Protein AF-A0A3Q2WNQ7-F1 (afdb_monomer)

Sequence (86 aa):
MLTLTLRLCALQGAVQVKLELGHRAQVRKKPTVEGFTHDWMVFVRGPEHSNIQHFVEKVVFHLHESFPKPKRGEESCPGWHRSGSM

Organism: Haplochromis burtoni (NCBI:txid8153)

InterPro domains:
  IPR038704 YEATS superfamily [G3DSA:2.60.40.1970] (10-78)
  IPR052790 YEATS domain-containing [PTHR47827] (12-73)
  IPR055129 YEATS domain [PF03366] (36-75)
  IPR055129 YEATS domain [PS51037] (9-86)

Radius of gyration: 16.23 Å; Cα contacts (8 Å, |Δi|>4): 136; chains: 1; bounding box: 42×24×44 Å

Mean predicted aligned error: 6.6 Å

Secondary structure (DSSP, 8-state):
-EEEEEEEEETTEEEEEEEEEEEEEEE-SS--TT---EEEEEEEE-GGG---TTT---EEEE--TTSSSSEEEESS-SSEEEEEE-

Foldseek 3Di:
DDKDWDWDDDPVDIDIAIKDKDKDKDADPDADPVRFGIKMKIFIAGPPRDDPVVPDQKDWAQADPVDDCRTDIDRDDSTRMDIDTD

Solvent-accessible surface area (backbone atoms only — not comparable to full-atom values): 5340 Å² total; per-residue (Å²): 121,47,77,48,76,50,73,52,78,53,102,90,50,72,50,74,48,62,38,34,39,40,71,51,76,43,79,48,97,62,57,46,99,88,61,32,43,29,43,34,37,40,38,52,43,26,63,96,76,41,84,47,69,88,82,46,77,65,56,74,48,79,52,62,81,90,42,86,71,26,74,42,67,57,79,84,65,102,62,59,62,49,75,52,72,72

Structure (mmCIF, N/CA/C/O backbone):
data_AF-A0A3Q2WNQ7-F1
#
_entry.id   AF-A0A3Q2WNQ7-F1
#
loop_
_atom_site.group_PDB
_atom_site.id
_atom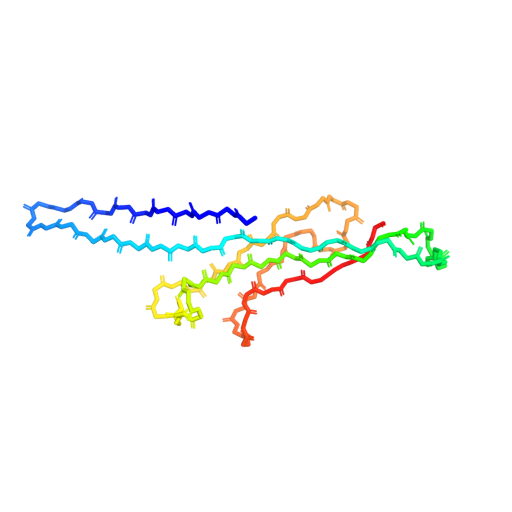_site.type_symbol
_atom_site.label_atom_id
_atom_site.label_alt_id
_atom_site.label_comp_id
_atom_site.label_asym_id
_atom_site.label_entity_id
_atom_site.label_seq_id
_atom_site.pdbx_PDB_ins_code
_atom_site.Cartn_x
_atom_site.Cartn_y
_atom_site.Cartn_z
_atom_site.occupancy
_atom_site.B_iso_or_equiv
_atom_site.auth_seq_id
_atom_site.auth_comp_id
_atom_site.auth_asym_id
_atom_site.auth_atom_id
_atom_site.pdbx_PDB_model_num
ATOM 1 N N . MET A 1 1 ? -0.074 12.049 -1.569 1.00 74.44 1 MET A N 1
ATOM 2 C CA . MET A 1 1 ? -0.471 11.373 -0.315 1.00 74.44 1 MET A CA 1
ATOM 3 C C . MET A 1 1 ? -1.949 11.660 -0.113 1.00 74.44 1 MET A C 1
ATOM 5 O O . MET A 1 1 ? -2.322 12.820 -0.223 1.00 74.44 1 MET A O 1
ATOM 9 N N . LEU A 1 2 ? -2.774 10.640 0.094 1.00 87.62 2 LEU A N 1
ATOM 10 C CA . LEU A 1 2 ? -4.202 10.751 0.388 1.00 87.62 2 LEU A CA 1
ATOM 11 C C . LEU A 1 2 ? -4.423 10.374 1.855 1.00 87.62 2 LEU A C 1
ATOM 13 O O . LEU A 1 2 ? -3.975 9.313 2.280 1.00 87.62 2 LEU A O 1
ATOM 17 N N . THR A 1 3 ? -5.136 11.204 2.613 1.00 88.62 3 THR A N 1
ATOM 18 C CA . THR A 1 3 ? -5.492 10.903 4.006 1.00 88.62 3 THR A CA 1
ATOM 19 C C . THR A 1 3 ? -6.950 10.470 4.078 1.00 88.62 3 THR A C 1
ATOM 21 O O . THR A 1 3 ? -7.851 11.258 3.801 1.00 88.62 3 THR A O 1
ATOM 24 N N . LEU A 1 4 ? -7.187 9.220 4.465 1.00 88.81 4 LEU A N 1
ATOM 25 C CA . LEU A 1 4 ? -8.510 8.664 4.706 1.00 88.81 4 LEU A CA 1
ATOM 26 C C . LEU A 1 4 ? -8.866 8.835 6.184 1.00 88.81 4 LEU A C 1
ATOM 28 O O . LEU A 1 4 ? -8.131 8.391 7.064 1.00 88.81 4 LEU A O 1
ATOM 32 N N . THR A 1 5 ? -10.006 9.461 6.459 1.00 89.94 5 THR A N 1
ATOM 33 C CA . THR A 1 5 ? -10.565 9.555 7.812 1.00 89.94 5 THR A CA 1
ATOM 34 C C . THR A 1 5 ? -11.827 8.712 7.876 1.00 89.94 5 THR A C 1
ATOM 36 O O . THR A 1 5 ? -12.804 9.017 7.198 1.00 89.94 5 THR A O 1
ATOM 39 N N . LEU A 1 6 ? -11.813 7.663 8.694 1.00 87.00 6 LEU A N 1
ATOM 40 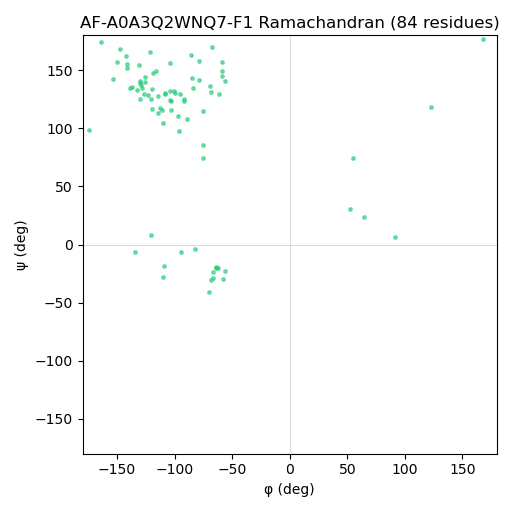C CA . LEU A 1 6 ? -12.976 6.816 8.940 1.00 87.00 6 LEU A CA 1
ATOM 41 C C . LEU A 1 6 ? -13.548 7.182 10.306 1.00 87.00 6 LEU A C 1
ATOM 43 O O . LEU A 1 6 ? -12.838 7.142 11.311 1.00 87.00 6 LEU A O 1
ATOM 47 N N . ARG A 1 7 ? -14.828 7.556 10.338 1.00 90.06 7 ARG A N 1
ATOM 48 C CA . ARG A 1 7 ? -15.555 7.849 11.573 1.00 90.06 7 ARG A CA 1
ATOM 49 C C . ARG A 1 7 ? -16.656 6.813 11.744 1.00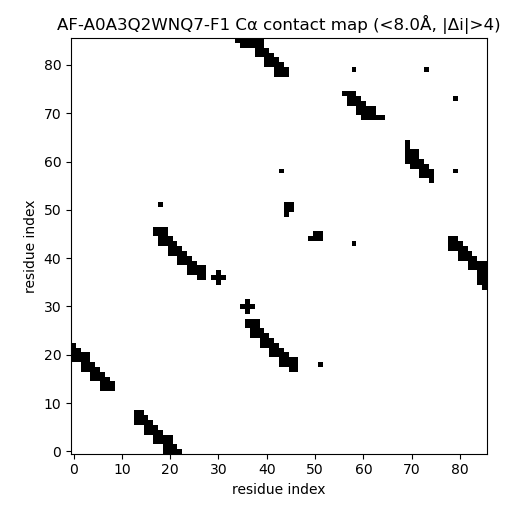 90.06 7 ARG A C 1
ATOM 51 O O . ARG A 1 7 ? -17.589 6.772 10.948 1.00 90.06 7 ARG A O 1
ATOM 58 N N . LEU A 1 8 ? -16.528 5.982 12.769 1.00 86.50 8 LEU A N 1
ATOM 59 C CA . LEU A 1 8 ? -17.532 5.003 13.154 1.00 86.50 8 LEU A CA 1
ATOM 60 C C . LEU A 1 8 ? -18.370 5.603 14.287 1.00 86.50 8 LEU A C 1
ATOM 62 O O . LEU A 1 8 ? -17.862 5.808 15.389 1.00 86.50 8 LEU A O 1
ATOM 66 N N . CYS A 1 9 ? -19.632 5.923 14.012 1.00 88.19 9 CYS A N 1
ATOM 67 C CA . CYS A 1 9 ? -20.570 6.407 15.025 1.00 88.19 9 CYS A CA 1
ATOM 68 C C . CYS A 1 9 ? -21.394 5.233 15.570 1.00 88.19 9 CYS A C 1
ATOM 70 O O . CYS A 1 9 ? -21.988 4.485 14.798 1.00 88.19 9 CYS A O 1
ATOM 72 N N . ALA A 1 10 ? -21.452 5.100 16.893 1.00 85.00 10 ALA A N 1
ATOM 73 C CA . ALA A 1 10 ? -22.291 4.152 17.617 1.00 85.00 10 ALA A CA 1
ATOM 74 C C . ALA A 1 10 ? -23.237 4.903 18.572 1.00 85.00 10 ALA A C 1
ATOM 76 O O . ALA A 1 10 ? -23.031 6.079 18.871 1.00 85.00 10 ALA A O 1
ATOM 77 N N . LEU A 1 11 ? -24.263 4.216 19.084 1.00 80.62 11 LEU A N 1
ATOM 78 C CA . LEU A 1 11 ? -25.296 4.800 19.959 1.00 80.62 11 LEU A CA 1
ATOM 79 C C . LEU A 1 11 ? -24.741 5.491 21.223 1.00 80.62 11 LEU A C 1
ATOM 81 O O . LEU A 1 11 ? -25.413 6.353 21.777 1.00 80.62 11 LEU A O 1
ATOM 85 N N . GLN A 1 12 ? -23.533 5.129 21.675 1.00 79.88 12 GLN A N 1
ATOM 86 C CA . GLN A 1 12 ? -22.910 5.637 22.909 1.00 79.88 12 GLN A CA 1
ATOM 87 C C . GLN A 1 12 ? -21.557 6.349 22.684 1.00 79.88 12 GLN A C 1
ATOM 89 O O . GLN A 1 12 ? -20.872 6.676 23.648 1.00 79.88 12 GLN A O 1
ATOM 94 N N . GLY A 1 13 ? -21.143 6.605 21.435 1.00 86.62 13 GLY A N 1
ATOM 95 C CA . GLY A 1 13 ? -19.865 7.273 21.151 1.00 86.62 13 GLY A CA 1
ATOM 96 C C . GLY A 1 13 ? -19.433 7.210 19.686 1.00 86.62 13 GLY A C 1
ATOM 97 O O . GLY A 1 13 ? -20.088 6.583 18.858 1.00 86.62 13 GLY A O 1
ATOM 98 N N . ALA A 1 14 ? -18.314 7.856 19.348 1.00 89.50 14 ALA A N 1
ATOM 99 C CA . ALA A 1 14 ? -17.739 7.814 18.004 1.00 89.50 14 ALA A CA 1
ATOM 100 C C . ALA A 1 14 ? -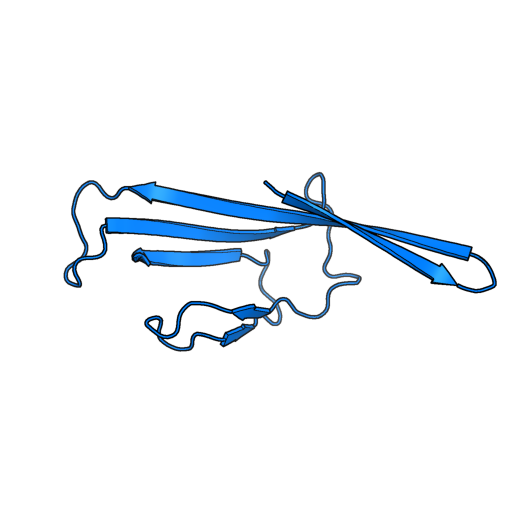16.236 7.527 18.057 1.00 89.50 14 ALA A C 1
ATOM 102 O O . ALA A 1 14 ? -15.505 8.173 18.804 1.00 89.50 14 ALA A O 1
ATOM 103 N N . VAL A 1 15 ? -15.776 6.593 17.225 1.00 91.00 15 VAL A N 1
ATOM 104 C CA . VAL A 1 15 ? -14.353 6.296 17.024 1.00 91.00 15 VAL A CA 1
ATOM 105 C C . VAL A 1 15 ? -13.923 6.891 15.691 1.00 91.00 15 VAL A C 1
ATOM 107 O O . VAL A 1 15 ? -14.593 6.706 14.675 1.00 91.00 15 VAL A O 1
ATOM 110 N N . GLN A 1 16 ? -12.805 7.611 15.682 1.00 90.94 16 GLN A N 1
ATOM 111 C CA . GLN A 1 16 ? -12.231 8.179 14.468 1.00 90.94 16 GLN A CA 1
ATOM 112 C C . GLN A 1 16 ? -10.819 7.641 14.269 1.00 90.94 16 GLN A C 1
ATOM 114 O O . GLN A 1 16 ? -9.967 7.795 15.140 1.00 90.94 16 GLN A O 1
ATOM 119 N N . VAL A 1 17 ? -10.565 7.053 13.103 1.00 91.19 17 VAL A N 1
ATOM 120 C CA . VAL A 1 17 ? -9.236 6.588 12.695 1.00 91.19 17 VAL A CA 1
ATOM 121 C C . VAL A 1 17 ? -8.789 7.313 11.434 1.00 91.19 17 VAL A C 1
ATOM 123 O O . VAL A 1 17 ? -9.601 7.690 10.584 1.00 91.19 17 VAL A O 1
ATOM 126 N N . LYS A 1 18 ? -7.480 7.531 11.324 1.00 91.44 18 LYS A N 1
ATOM 127 C CA . LYS A 1 18 ? -6.848 8.150 10.160 1.00 91.44 18 LYS A CA 1
ATOM 128 C C . LYS A 1 18 ? -5.856 7.170 9.549 1.00 91.44 18 LYS A C 1
ATOM 130 O O . LYS A 1 18 ? -5.056 6.574 10.265 1.00 91.44 18 LYS A O 1
ATOM 135 N N . LEU A 1 19 ? -5.907 7.038 8.231 1.00 91.50 19 LEU A N 1
ATOM 136 C CA . LEU A 1 19 ? -4.989 6.243 7.427 1.00 91.50 19 LEU A CA 1
ATOM 137 C C . LEU A 1 19 ? -4.395 7.133 6.337 1.00 91.50 19 LEU A C 1
ATOM 139 O O . LEU A 1 19 ? -5.095 7.935 5.727 1.00 91.50 19 LEU A O 1
ATOM 143 N N . GLU A 1 20 ? -3.109 6.982 6.069 1.00 92.12 20 GLU A N 1
ATOM 144 C CA . GLU A 1 20 ? -2.422 7.611 4.950 1.00 92.12 20 GLU A CA 1
ATOM 145 C C . GLU A 1 20 ? -2.190 6.577 3.851 1.00 92.12 20 GLU A C 1
ATOM 147 O O . GLU A 1 20 ? -1.570 5.536 4.072 1.00 92.12 20 GLU A O 1
ATOM 152 N N . LEU A 1 21 ? -2.664 6.893 2.652 1.00 91.25 21 LEU A N 1
ATOM 153 C CA . LEU A 1 21 ? -2.433 6.133 1.438 1.00 91.25 21 LEU A CA 1
ATOM 154 C C . LEU A 1 21 ? -1.478 6.923 0.550 1.00 91.25 21 LEU A C 1
ATOM 156 O O . LEU A 1 21 ? -1.661 8.116 0.289 1.00 91.25 21 LEU A O 1
ATOM 160 N N . GLY A 1 22 ? -0.437 6.266 0.065 1.00 91.19 22 GLY A N 1
ATOM 161 C CA . GLY A 1 22 ? 0.578 6.922 -0.741 1.00 91.19 22 GLY A CA 1
ATOM 162 C C . GLY A 1 22 ? 1.077 6.045 -1.865 1.00 91.19 22 GLY A C 1
ATOM 163 O O . GLY A 1 22 ? 0.912 4.828 -1.860 1.00 91.19 22 GLY A O 1
ATOM 164 N N . HIS A 1 23 ? 1.710 6.697 -2.834 1.00 92.12 23 HIS A N 1
ATOM 165 C CA . HIS A 1 23 ? 2.507 6.024 -3.837 1.00 92.12 23 HIS A CA 1
ATOM 166 C C . HIS A 1 23 ? 3.759 6.840 -4.155 1.00 92.12 23 HIS A C 1
ATOM 168 O O . HIS A 1 23 ? 3.795 8.057 -3.959 1.00 92.12 23 HIS A O 1
ATOM 174 N N . ARG A 1 24 ? 4.789 6.151 -4.631 1.00 90.50 24 ARG A N 1
ATOM 175 C CA . ARG A 1 24 ? 5.990 6.712 -5.242 1.00 90.50 24 ARG A CA 1
ATOM 176 C C . ARG A 1 24 ? 6.185 6.007 -6.571 1.00 90.50 24 ARG A C 1
ATOM 178 O O . ARG A 1 24 ? 6.067 4.791 -6.620 1.00 90.50 24 ARG A O 1
ATOM 185 N N . ALA A 1 25 ? 6.477 6.756 -7.620 1.00 92.12 25 ALA A N 1
ATOM 186 C CA . ALA A 1 25 ? 6.865 6.211 -8.910 1.00 92.12 25 ALA A CA 1
ATOM 187 C C . ALA A 1 25 ? 8.148 6.909 -9.351 1.00 92.12 25 ALA A C 1
ATOM 189 O O . ALA A 1 25 ? 8.295 8.119 -9.174 1.00 92.12 25 ALA A O 1
ATOM 190 N N . GLN A 1 26 ? 9.082 6.141 -9.884 1.00 92.75 26 GLN A N 1
ATOM 191 C CA . GLN A 1 26 ? 10.378 6.608 -10.324 1.00 92.75 26 GLN A CA 1
ATOM 192 C C . GLN A 1 26 ? 10.628 6.104 -11.737 1.00 92.75 26 GLN A C 1
ATOM 194 O O . GLN A 1 26 ? 10.579 4.905 -12.000 1.00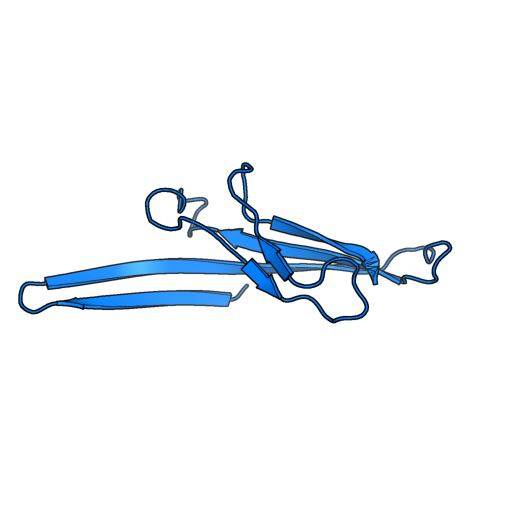 92.75 26 GLN A O 1
ATOM 199 N N . VAL A 1 27 ? 10.923 7.034 -12.644 1.00 92.75 27 VAL A N 1
ATOM 200 C CA . VAL A 1 27 ? 11.302 6.695 -14.016 1.00 92.75 27 VAL A CA 1
ATOM 201 C C . VAL A 1 27 ? 12.669 6.018 -14.003 1.00 92.75 27 VAL A C 1
ATOM 203 O O . VAL A 1 27 ? 13.627 6.512 -13.395 1.00 92.75 27 VAL A O 1
ATOM 206 N N . ARG A 1 28 ? 12.774 4.881 -14.684 1.00 89.25 28 ARG A N 1
ATOM 207 C CA . ARG A 1 28 ? 14.026 4.150 -14.852 1.00 89.25 28 ARG A CA 1
ATOM 208 C C . ARG A 1 28 ? 14.863 4.812 -15.938 1.00 89.25 28 ARG A C 1
ATOM 210 O O . ARG A 1 28 ? 14.361 5.209 -16.983 1.00 89.25 28 ARG A O 1
ATOM 217 N N . LYS A 1 29 ? 16.181 4.857 -15.728 1.00 91.50 29 LYS A N 1
ATOM 218 C CA . LYS A 1 29 ? 17.127 5.335 -16.756 1.00 91.50 29 LYS A CA 1
ATOM 219 C C . LYS A 1 29 ? 17.192 4.404 -17.972 1.00 91.50 29 LYS A C 1
ATOM 221 O O . LYS A 1 29 ? 17.518 4.849 -19.065 1.00 91.50 29 LYS A O 1
ATOM 226 N N . LYS A 1 30 ? 16.935 3.111 -17.762 1.00 91.69 30 LYS A N 1
ATOM 227 C CA . LYS A 1 30 ? 16.853 2.083 -18.803 1.00 91.69 30 LYS A CA 1
ATOM 228 C C . LYS A 1 30 ? 15.648 1.180 -18.518 1.00 91.69 30 LYS A C 1
ATOM 230 O O . LYS A 1 30 ? 15.492 0.789 -17.352 1.00 91.69 30 LYS A O 1
ATOM 235 N N . PRO A 1 31 ? 14.836 0.842 -19.536 1.00 90.50 31 PRO A N 1
ATOM 236 C CA . PRO A 1 31 ? 13.739 -0.099 -19.365 1.00 90.50 31 PRO A CA 1
ATOM 237 C C . PRO A 1 31 ? 14.218 -1.476 -18.886 1.00 90.50 31 PRO A C 1
ATOM 239 O O . PRO A 1 31 ? 15.386 -1.831 -19.071 1.00 90.50 31 PRO A O 1
ATOM 242 N N . THR A 1 32 ? 13.335 -2.255 -18.259 1.00 88.38 32 THR A N 1
ATOM 243 C CA . THR A 1 32 ? 13.612 -3.675 -17.976 1.00 88.38 32 THR A CA 1
ATOM 244 C C . THR A 1 32 ? 13.680 -4.483 -19.276 1.00 88.38 32 THR A C 1
ATOM 246 O O . THR A 1 32 ? 13.301 -3.999 -20.341 1.00 88.38 32 THR A O 1
ATOM 249 N N . VAL A 1 33 ? 14.132 -5.739 -19.194 1.00 89.31 33 VAL A N 1
ATOM 250 C CA . VAL A 1 33 ? 14.103 -6.681 -20.333 1.00 89.31 33 VAL A CA 1
ATOM 251 C C . VAL A 1 33 ? 12.675 -6.871 -20.868 1.00 89.31 33 VAL A C 1
ATOM 253 O O . VAL A 1 33 ? 12.482 -7.065 -22.060 1.00 89.31 33 VAL A O 1
ATOM 256 N N . GLU A 1 34 ? 11.678 -6.741 -19.993 1.00 86.00 34 GLU A N 1
ATOM 257 C CA . GLU A 1 34 ? 10.246 -6.809 -20.315 1.00 86.00 34 GLU A CA 1
ATOM 258 C C . GLU A 1 34 ? 9.685 -5.476 -20.851 1.00 86.00 34 GLU A C 1
ATOM 260 O O . GLU A 1 34 ? 8.523 -5.408 -21.238 1.00 86.00 34 GLU A O 1
ATOM 265 N N . GLY A 1 35 ? 10.498 -4.414 -20.886 1.00 89.19 35 GLY A N 1
ATOM 266 C CA . GLY A 1 35 ? 10.118 -3.093 -21.391 1.00 89.19 35 GLY A CA 1
ATOM 267 C C . GLY A 1 35 ? 9.562 -2.124 -20.344 1.00 89.19 35 GLY A C 1
ATOM 268 O O . GLY A 1 35 ? 9.159 -1.023 -20.712 1.00 89.19 35 GLY A O 1
ATOM 269 N N . PHE A 1 36 ? 9.570 -2.471 -19.053 1.00 89.25 36 PHE A N 1
ATOM 270 C CA . PHE A 1 36 ? 9.027 -1.604 -18.002 1.00 89.25 36 PHE A CA 1
ATOM 271 C C . PHE A 1 36 ? 9.876 -0.358 -17.787 1.00 89.25 36 PHE A C 1
ATOM 273 O O . PHE A 1 36 ? 11.104 -0.428 -17.712 1.00 89.25 36 PHE A O 1
ATOM 280 N N . THR A 1 37 ? 9.217 0.785 -17.642 1.00 92.75 37 THR A N 1
ATOM 281 C CA . THR A 1 37 ? 9.846 2.115 -17.669 1.00 92.75 37 THR A CA 1
ATOM 282 C C . THR A 1 37 ? 9.876 2.801 -16.309 1.00 92.75 37 THR A C 1
ATOM 284 O O . THR A 1 37 ? 10.676 3.711 -16.100 1.00 92.75 37 THR A O 1
ATOM 287 N N . HIS A 1 38 ? 9.055 2.354 -15.368 1.00 92.62 38 HIS A N 1
ATOM 288 C CA . HIS A 1 38 ? 8.871 2.937 -14.053 1.00 92.62 38 HIS A CA 1
ATOM 289 C C . HIS A 1 38 ? 8.986 1.863 -12.979 1.00 92.62 38 HIS A C 1
ATOM 291 O O . HIS A 1 38 ? 8.441 0.771 -13.106 1.00 92.62 38 HIS A O 1
ATOM 297 N N . ASP A 1 39 ? 9.646 2.211 -11.882 1.00 89.69 39 ASP A N 1
ATOM 298 C CA . ASP A 1 39 ? 9.543 1.486 -10.625 1.00 89.69 39 ASP A CA 1
ATOM 299 C C . ASP A 1 39 ? 8.572 2.236 -9.726 1.00 89.69 39 ASP A C 1
ATOM 301 O O . ASP A 1 39 ? 8.673 3.451 -9.557 1.00 89.69 39 ASP A O 1
ATOM 305 N N . TRP A 1 40 ? 7.611 1.533 -9.150 1.00 91.12 40 TRP A N 1
ATOM 306 C CA . TRP A 1 40 ? 6.587 2.136 -8.317 1.00 91.12 40 TRP A CA 1
ATOM 307 C C . TRP A 1 40 ? 6.436 1.394 -6.997 1.00 91.12 40 TRP A C 1
ATOM 309 O O . TRP A 1 40 ? 6.751 0.214 -6.866 1.00 91.12 40 TRP A O 1
ATOM 319 N N . MET A 1 41 ? 5.955 2.114 -5.992 1.00 89.94 41 MET A N 1
ATOM 320 C CA . MET A 1 41 ? 5.585 1.594 -4.689 1.00 89.94 41 MET A CA 1
ATOM 321 C C . MET A 1 41 ? 4.293 2.260 -4.233 1.00 89.94 41 MET A C 1
ATOM 323 O O . MET A 1 41 ? 4.178 3.477 -4.312 1.00 89.94 41 MET A O 1
ATOM 327 N N . VAL A 1 42 ? 3.345 1.491 -3.716 1.00 90.81 42 VAL A N 1
ATOM 328 C CA . VAL A 1 42 ? 2.132 1.978 -3.046 1.00 90.81 42 VAL A CA 1
ATOM 329 C C . VAL A 1 42 ? 2.158 1.536 -1.589 1.00 90.81 42 VAL A C 1
ATOM 331 O O . VAL A 1 42 ? 2.729 0.492 -1.284 1.00 90.81 42 VAL A O 1
ATOM 334 N N . PHE A 1 43 ? 1.574 2.306 -0.678 1.00 89.12 43 PHE A N 1
ATOM 335 C CA . PHE A 1 43 ? 1.556 1.947 0.739 1.00 89.12 43 PHE A CA 1
ATOM 336 C C . PHE A 1 43 ? 0.322 2.463 1.476 1.00 89.12 43 PHE A C 1
ATOM 338 O O . PHE A 1 43 ? -0.288 3.457 1.076 1.00 89.12 43 PHE A O 1
ATOM 345 N N . VAL A 1 44 ? 0.010 1.797 2.588 1.00 90.19 44 VAL A N 1
ATOM 346 C CA . VAL A 1 44 ? -0.976 2.204 3.592 1.00 90.19 44 VAL A CA 1
ATOM 347 C C . VAL A 1 44 ? -0.272 2.292 4.944 1.00 90.19 44 VAL A C 1
ATOM 349 O O . VAL A 1 44 ? 0.428 1.370 5.355 1.00 90.19 44 VAL A O 1
ATOM 352 N N . ARG A 1 45 ? -0.417 3.411 5.649 1.00 89.88 45 ARG A N 1
ATOM 353 C CA . ARG A 1 45 ? 0.213 3.613 6.962 1.00 89.88 45 ARG A CA 1
ATOM 354 C C . ARG A 1 45 ? -0.636 4.491 7.872 1.00 89.88 45 ARG A C 1
ATOM 356 O O . ARG A 1 45 ? -1.583 5.123 7.417 1.00 89.88 45 ARG A O 1
ATOM 363 N N . GLY A 1 46 ? -0.291 4.542 9.153 1.00 89.62 46 GLY A N 1
ATOM 364 C CA . GLY A 1 46 ? -0.857 5.523 10.075 1.00 89.62 46 GLY A CA 1
ATOM 365 C C . GLY A 1 46 ? -0.199 6.898 9.921 1.00 89.62 46 GLY A C 1
ATOM 366 O O . GLY A 1 46 ? 0.937 6.979 9.439 1.00 89.62 46 GLY A O 1
ATOM 367 N N . PRO A 1 47 ? -0.880 7.976 10.345 1.00 88.38 47 PRO A N 1
ATOM 368 C CA . PRO A 1 47 ? -0.274 9.300 10.436 1.00 88.38 47 PRO A CA 1
ATOM 369 C C . PRO A 1 47 ? 0.927 9.272 11.381 1.00 88.38 47 PRO A C 1
ATOM 371 O O . PRO A 1 47 ? 0.928 8.529 12.362 1.00 88.38 47 PRO A O 1
ATOM 374 N N . GLU A 1 48 ? 1.958 10.057 11.071 1.00 86.44 48 GLU A N 1
ATOM 375 C CA . GLU A 1 48 ? 3.183 10.160 11.885 1.00 86.44 48 GLU A CA 1
ATOM 376 C C . GLU A 1 48 ? 3.846 8.802 12.208 1.00 86.44 48 GLU A C 1
ATOM 378 O O . GLU A 1 48 ? 4.486 8.640 13.239 1.00 86.44 48 GLU A O 1
ATOM 383 N N . HIS A 1 49 ? 3.717 7.813 11.313 1.00 76.38 49 HIS A N 1
ATOM 384 C CA . HIS A 1 49 ? 4.201 6.434 11.513 1.00 76.38 49 HIS A CA 1
ATOM 385 C C . HIS A 1 49 ? 3.514 5.672 12.662 1.00 76.38 49 HIS A C 1
ATOM 387 O O . HIS A 1 49 ? 4.054 4.687 13.164 1.00 76.38 49 HIS A O 1
ATOM 393 N N . SER A 1 50 ? 2.298 6.076 13.040 1.00 85.50 50 SER A N 1
ATOM 394 C CA . SER A 1 50 ? 1.464 5.345 14.000 1.00 85.50 50 SER A CA 1
ATOM 395 C C . SER A 1 50 ? 1.229 3.898 13.558 1.00 85.50 50 SER A C 1
ATOM 397 O O . SER A 1 50 ? 0.989 3.626 12.375 1.00 85.50 50 SER A O 1
ATOM 399 N N . ASN A 1 51 ? 1.241 2.968 14.517 1.00 83.56 51 ASN A N 1
ATOM 400 C CA . ASN A 1 51 ? 0.979 1.560 14.238 1.00 83.56 51 ASN A CA 1
ATOM 401 C C . ASN A 1 51 ? -0.519 1.319 13.991 1.00 83.56 51 ASN A C 1
ATOM 403 O O . ASN A 1 51 ? -1.342 1.466 14.892 1.00 83.56 51 ASN A O 1
ATOM 407 N N . ILE A 1 52 ? -0.861 0.923 12.764 1.00 87.88 52 ILE A N 1
ATOM 408 C CA . ILE A 1 52 ? -2.243 0.634 12.351 1.00 87.88 52 ILE A CA 1
ATOM 409 C C . ILE A 1 52 ? -2.614 -0.846 12.465 1.00 87.88 52 ILE A C 1
ATOM 411 O O . ILE A 1 52 ? -3.778 -1.192 12.303 1.00 87.88 52 ILE A O 1
ATOM 415 N N . GLN A 1 53 ? -1.657 -1.725 12.784 1.00 84.06 53 GLN A N 1
ATOM 416 C CA . GLN A 1 53 ? -1.890 -3.173 12.896 1.00 84.06 53 GLN A CA 1
ATOM 417 C C . GLN A 1 53 ? -2.863 -3.535 14.027 1.00 84.06 53 GLN A C 1
ATOM 419 O O . GLN A 1 53 ? -3.455 -4.604 14.009 1.00 84.06 53 GLN A O 1
ATOM 424 N N . HIS A 1 54 ? -3.065 -2.641 15.000 1.00 84.69 54 HIS A N 1
ATOM 425 C CA . HIS A 1 54 ? -3.985 -2.881 16.116 1.00 84.69 54 HIS A CA 1
ATOM 426 C C . HIS A 1 54 ? -5.455 -2.947 15.672 1.00 84.69 54 HIS A C 1
ATOM 428 O O . HIS A 1 54 ? -6.283 -3.505 16.382 1.00 84.69 54 HIS A O 1
ATOM 434 N N . PHE A 1 55 ? -5.788 -2.336 14.531 1.00 85.31 55 PHE A N 1
ATOM 435 C CA . PHE A 1 55 ? -7.161 -2.243 14.027 1.00 85.31 55 PHE A CA 1
ATOM 436 C C . PHE A 1 55 ? -7.290 -2.562 12.531 1.00 85.31 55 PHE A C 1
ATOM 438 O O . PHE A 1 55 ? -8.403 -2.628 12.014 1.00 85.31 55 PHE A O 1
ATOM 445 N N . VAL A 1 56 ? -6.173 -2.752 11.825 1.00 86.50 56 VAL A N 1
ATOM 446 C CA . VAL A 1 56 ? -6.133 -3.198 10.431 1.00 86.50 56 VAL A CA 1
ATOM 447 C C . VAL A 1 56 ? -5.577 -4.612 10.397 1.00 86.50 56 VAL A C 1
ATOM 449 O O . VAL A 1 56 ? -4.373 -4.811 10.528 1.00 86.50 56 VAL A O 1
ATOM 452 N N . GLU A 1 57 ? -6.465 -5.581 10.189 1.00 83.94 57 GLU A N 1
ATOM 453 C CA . GLU A 1 57 ? -6.107 -6.997 10.050 1.00 83.94 57 GLU A CA 1
ATOM 454 C C . GLU A 1 57 ? -5.379 -7.274 8.730 1.00 83.94 57 GLU A C 1
ATOM 456 O O . GLU A 1 57 ? -4.415 -8.032 8.687 1.00 83.94 57 GLU A O 1
ATOM 461 N N . LYS A 1 58 ? -5.837 -6.658 7.633 1.00 84.94 58 LYS A N 1
ATOM 462 C CA . LYS A 1 58 ? -5.331 -6.933 6.287 1.00 84.94 58 LYS A CA 1
ATOM 463 C C . LYS A 1 58 ? -5.508 -5.749 5.352 1.00 84.94 58 LYS A C 1
ATOM 465 O O . LYS A 1 58 ? -6.554 -5.102 5.339 1.00 84.94 58 LYS A O 1
ATOM 470 N N . VAL A 1 59 ? -4.524 -5.542 4.479 1.00 86.50 59 VAL A N 1
ATOM 471 C CA . VAL A 1 59 ? -4.629 -4.647 3.320 1.00 86.50 59 VAL A CA 1
ATOM 472 C C . VAL A 1 59 ? -4.539 -5.468 2.040 1.00 86.50 59 VAL A C 1
ATOM 474 O O . VAL A 1 59 ? -3.610 -6.256 1.850 1.00 86.50 59 VAL A O 1
ATOM 477 N N . VAL A 1 60 ? -5.513 -5.279 1.147 1.00 88.44 60 VAL A N 1
ATOM 478 C CA . VAL A 1 60 ? -5.549 -5.930 -0.168 1.00 88.44 60 VAL A CA 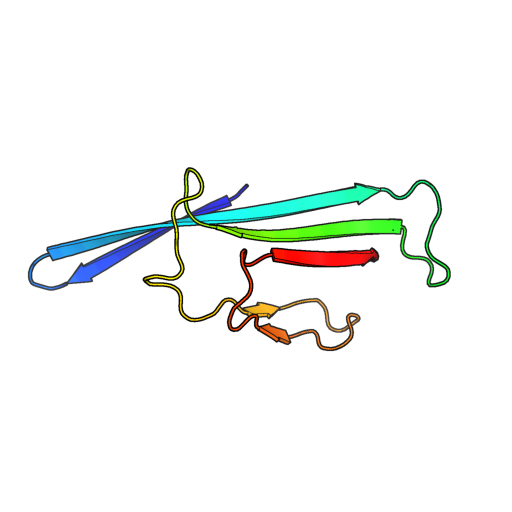1
ATOM 479 C C . VAL A 1 60 ? -5.366 -4.888 -1.260 1.00 88.44 60 VAL A C 1
ATOM 481 O O . VAL A 1 60 ? -6.208 -4.009 -1.446 1.00 88.44 60 VAL A O 1
ATOM 484 N N . PHE A 1 61 ? -4.286 -5.025 -2.023 1.00 88.31 61 PHE A N 1
ATOM 485 C CA . PHE A 1 61 ? -4.027 -4.208 -3.201 1.00 88.31 61 PHE A CA 1
ATOM 486 C C . PHE A 1 61 ? -4.591 -4.907 -4.436 1.00 88.31 61 PHE A C 1
ATOM 488 O O . PHE A 1 61 ? -4.240 -6.053 -4.731 1.00 88.31 61 PHE A O 1
ATOM 495 N N . HIS A 1 62 ? -5.465 -4.200 -5.146 1.00 88.88 62 HIS A N 1
ATOM 496 C CA . HIS A 1 62 ? -6.020 -4.624 -6.425 1.00 88.88 62 HIS A CA 1
ATOM 497 C C . HIS A 1 62 ? -5.204 -3.971 -7.540 1.00 88.88 62 HIS A C 1
ATOM 499 O O . HIS A 1 62 ? -5.389 -2.796 -7.844 1.00 88.88 62 HIS A O 1
ATOM 505 N N . LEU A 1 63 ? -4.249 -4.718 -8.089 1.00 87.44 63 LEU A N 1
ATOM 506 C CA . LEU A 1 63 ? -3.440 -4.289 -9.227 1.00 87.44 63 LEU A CA 1
ATOM 507 C C . LEU A 1 63 ? -4.159 -4.599 -10.544 1.00 87.44 63 LEU A C 1
ATOM 509 O O . LEU A 1 63 ? -5.077 -5.417 -10.586 1.00 87.44 63 LEU A O 1
ATOM 513 N N .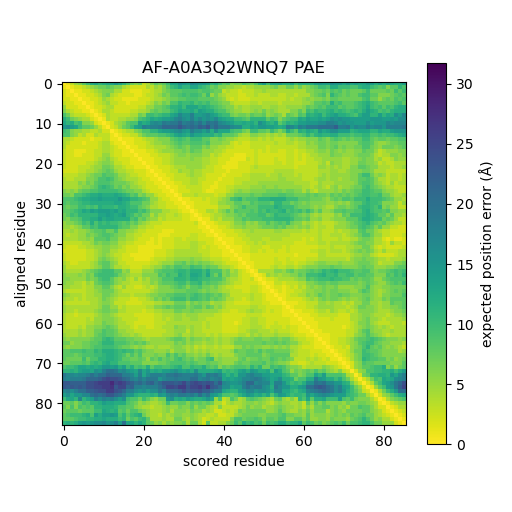 HIS A 1 64 ? -3.706 -3.962 -11.622 1.00 87.44 64 HIS A N 1
ATOM 514 C CA . HIS A 1 64 ? -4.167 -4.262 -12.975 1.00 87.44 64 HIS A CA 1
ATOM 515 C C . HIS A 1 64 ? -3.895 -5.734 -13.345 1.00 87.44 64 HIS A C 1
ATOM 517 O O . HIS A 1 64 ? -2.916 -6.322 -12.885 1.00 87.44 64 HIS A O 1
ATOM 523 N N . GLU A 1 65 ? -4.737 -6.333 -14.186 1.00 86.25 65 GLU A N 1
ATOM 524 C CA . GLU A 1 65 ? -4.687 -7.769 -14.518 1.00 86.25 65 GLU A CA 1
ATOM 525 C C . GLU A 1 65 ? -3.410 -8.196 -15.251 1.00 86.25 65 GLU A C 1
ATOM 527 O O . GLU A 1 65 ? -3.030 -9.363 -15.203 1.00 86.25 65 GLU A O 1
ATOM 532 N N . SER A 1 66 ? -2.703 -7.243 -15.866 1.00 84.19 66 SER A N 1
ATOM 533 C CA . SER A 1 66 ? -1.379 -7.471 -16.457 1.00 84.19 66 SER A CA 1
ATOM 534 C C . SER A 1 66 ? -0.325 -7.891 -15.430 1.00 84.19 66 SER A C 1
ATOM 536 O O . SER A 1 66 ? 0.702 -8.455 -15.802 1.00 84.19 66 SER A O 1
ATOM 538 N N . PHE A 1 67 ? -0.546 -7.615 -14.141 1.00 82.56 67 PHE A N 1
ATOM 539 C CA . PHE A 1 67 ? 0.372 -8.028 -13.091 1.00 82.56 67 PHE A CA 1
ATOM 540 C C . PHE A 1 67 ? 0.099 -9.470 -12.661 1.00 82.56 67 PHE A C 1
ATOM 542 O O . PHE A 1 67 ? -1.041 -9.822 -12.345 1.00 82.56 67 PHE A O 1
ATOM 549 N N . PRO A 1 68 ? 1.146 -10.301 -12.511 1.00 78.81 68 PRO A N 1
ATOM 550 C CA . PRO A 1 68 ? 0.974 -11.645 -11.986 1.00 78.81 68 PRO A CA 1
ATOM 551 C C . PRO A 1 68 ? 0.416 -11.569 -10.563 1.00 78.81 68 PRO A C 1
ATOM 553 O O . PRO A 1 68 ? 0.960 -10.856 -9.714 1.00 78.81 68 PRO A O 1
ATOM 556 N N . LYS A 1 69 ? -0.655 -12.323 -10.286 1.00 78.62 69 LYS A N 1
ATOM 557 C CA . LYS A 1 69 ? -1.408 -12.262 -9.019 1.00 78.62 69 LYS A CA 1
ATOM 558 C C . LYS A 1 69 ? -1.872 -10.818 -8.734 1.00 78.62 69 LYS A C 1
ATOM 560 O O . LYS A 1 69 ? -1.284 -10.159 -7.878 1.00 78.62 69 LYS A O 1
ATOM 565 N N . PRO A 1 70 ? -2.893 -10.305 -9.441 1.00 79.50 70 PRO A N 1
ATOM 566 C CA . PRO A 1 70 ? -3.306 -8.903 -9.336 1.00 79.50 70 PRO A CA 1
ATOM 567 C C . PRO A 1 70 ? -3.921 -8.562 -7.970 1.00 79.50 70 PRO A C 1
ATOM 569 O O . PRO A 1 70 ? -3.752 -7.451 -7.475 1.00 79.50 70 PRO A O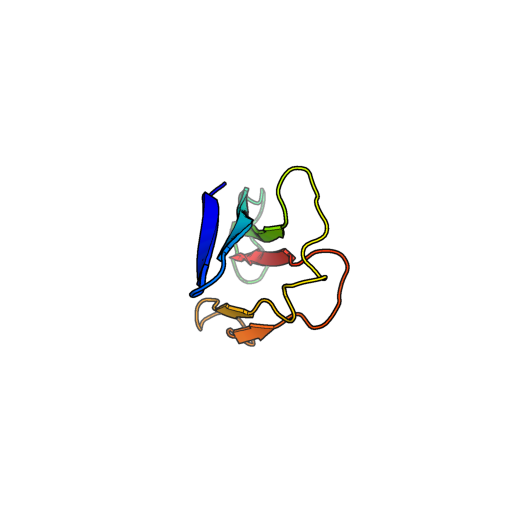 1
ATOM 572 N N . LYS A 1 71 ? -4.571 -9.530 -7.312 1.00 81.62 71 LYS A N 1
ATOM 573 C CA . LYS A 1 71 ? -5.044 -9.406 -5.926 1.00 81.62 71 LYS A CA 1
ATOM 574 C C . LYS A 1 71 ? -3.952 -9.874 -4.969 1.00 81.62 71 LYS A C 1
ATOM 576 O O . LYS A 1 71 ? -3.683 -11.071 -4.870 1.00 81.62 71 LYS A O 1
ATOM 581 N N . ARG A 1 72 ? -3.319 -8.938 -4.261 1.00 75.69 72 ARG A N 1
ATOM 582 C CA . ARG A 1 72 ? -2.242 -9.222 -3.298 1.00 75.69 72 ARG A CA 1
ATOM 583 C C . ARG A 1 72 ? -2.650 -8.740 -1.913 1.00 75.69 72 ARG A C 1
ATOM 585 O O . ARG A 1 72 ? -2.836 -7.543 -1.714 1.00 75.69 72 ARG A O 1
ATOM 592 N N . GLY A 1 73 ? -2.780 -9.671 -0.971 1.00 67.00 73 GLY A N 1
ATOM 593 C CA . GLY A 1 73 ? -2.902 -9.367 0.452 1.00 67.00 73 GLY A CA 1
ATOM 594 C C . GLY A 1 73 ? -1.565 -9.584 1.149 1.00 67.00 73 GLY A C 1
ATOM 595 O O . GLY A 1 73 ? -0.930 -10.611 0.919 1.00 67.00 73 GLY A O 1
ATOM 596 N N . GLU A 1 74 ? -1.131 -8.629 1.962 1.00 63.34 74 GLU A N 1
ATOM 597 C CA . GLU A 1 74 ? -0.137 -8.898 3.008 1.00 63.34 74 GLU A CA 1
ATOM 598 C C . GLU A 1 74 ? -0.887 -9.416 4.240 1.00 63.34 74 GLU A C 1
ATOM 600 O O . GLU A 1 74 ? -2.017 -9.001 4.466 1.00 63.34 74 GLU A O 1
ATOM 605 N N . GLU A 1 75 ? -0.331 -10.367 4.984 1.00 53.38 75 GLU A N 1
ATOM 606 C CA . GLU A 1 75 ? -0.929 -10.831 6.251 1.00 53.38 75 GLU A CA 1
ATOM 607 C C . GLU A 1 75 ? -0.091 -10.398 7.454 1.00 53.38 75 GLU A C 1
ATOM 609 O O . GLU A 1 75 ? -0.633 -10.156 8.520 1.00 53.38 75 GLU A O 1
ATOM 614 N N . SER A 1 76 ? 1.218 -10.212 7.296 1.00 46.94 76 SER A N 1
ATOM 615 C CA . SER A 1 76 ? 2.078 -9.667 8.344 1.00 46.94 76 SER A CA 1
ATOM 616 C C . SER A 1 76 ? 3.477 -9.460 7.765 1.00 46.94 76 SER A C 1
ATOM 618 O O . SER A 1 76 ? 4.242 -10.406 7.609 1.00 46.94 76 SER A O 1
ATOM 620 N N . CYS A 1 77 ? 3.799 -8.233 7.370 1.00 39.78 77 CYS A N 1
ATOM 621 C CA . CYS A 1 77 ? 5.168 -7.778 7.117 1.00 39.78 77 CYS A CA 1
ATOM 622 C C . CYS A 1 77 ? 5.257 -6.329 7.632 1.00 39.78 77 CYS A C 1
ATOM 624 O O . CYS A 1 77 ? 4.220 -5.655 7.704 1.00 39.78 77 CYS A O 1
ATOM 626 N N . PRO A 1 78 ? 6.427 -5.827 8.068 1.00 48.94 78 PRO A N 1
ATOM 627 C CA . PRO A 1 78 ? 6.520 -4.546 8.757 1.00 48.94 78 PRO A CA 1
ATOM 628 C C . PRO A 1 78 ? 6.378 -3.403 7.743 1.00 48.94 78 PRO A C 1
ATOM 630 O O . PRO A 1 78 ? 7.353 -2.874 7.223 1.00 48.94 78 PRO A O 1
ATOM 633 N N . GLY A 1 79 ? 5.131 -3.037 7.458 1.00 60.84 79 GLY A N 1
ATOM 634 C CA . GLY A 1 79 ? 4.756 -1.985 6.522 1.00 60.84 79 GLY A CA 1
ATOM 635 C C . GLY A 1 79 ? 3.852 -2.537 5.432 1.00 60.84 79 GLY A C 1
ATOM 636 O O . GLY A 1 79 ? 4.259 -3.394 4.665 1.00 60.84 79 GLY A O 1
ATOM 637 N N . TRP A 1 80 ? 2.624 -2.027 5.341 1.00 68.94 80 TRP A N 1
ATOM 638 C CA . TRP A 1 80 ? 1.696 -2.370 4.265 1.00 68.94 80 TRP A CA 1
ATOM 639 C C . TRP A 1 80 ? 2.121 -1.643 2.989 1.00 68.94 80 TRP A C 1
ATOM 641 O O . TRP A 1 80 ? 1.534 -0.622 2.622 1.00 68.94 80 TRP A O 1
ATOM 651 N N . HIS A 1 81 ? 3.191 -2.102 2.347 1.00 78.56 81 HIS A N 1
ATOM 652 C CA . HIS A 1 81 ? 3.745 -1.482 1.150 1.00 78.56 81 HIS A CA 1
ATOM 653 C C . HIS A 1 81 ? 3.969 -2.509 0.046 1.00 78.56 81 HIS A C 1
ATOM 655 O O . HIS A 1 81 ? 4.399 -3.632 0.276 1.00 78.56 81 HIS A O 1
ATOM 661 N N . ARG A 1 82 ? 3.681 -2.122 -1.194 1.00 75.62 82 ARG A N 1
ATOM 662 C CA . ARG A 1 82 ? 3.879 -2.964 -2.374 1.00 75.62 82 ARG A CA 1
ATOM 663 C C . ARG A 1 82 ? 4.708 -2.220 -3.383 1.00 75.62 82 ARG A C 1
ATOM 665 O O . ARG A 1 82 ? 4.350 -1.106 -3.737 1.00 75.62 82 ARG A O 1
ATOM 672 N N . SER A 1 83 ? 5.753 -2.863 -3.880 1.00 79.25 83 SER A N 1
ATOM 673 C CA . SER A 1 83 ? 6.528 -2.402 -5.025 1.00 79.25 83 SER A CA 1
ATOM 674 C C . SER A 1 83 ? 6.201 -3.201 -6.289 1.00 79.25 83 SER A C 1
ATOM 676 O O . SER A 1 83 ? 5.729 -4.343 -6.231 1.00 79.25 83 SER A O 1
ATOM 678 N N . GLY A 1 84 ? 6.447 -2.586 -7.439 1.00 78.31 84 GLY A N 1
ATOM 679 C CA . GLY A 1 84 ? 6.347 -3.200 -8.756 1.00 78.31 84 GLY A CA 1
ATOM 680 C C . GLY 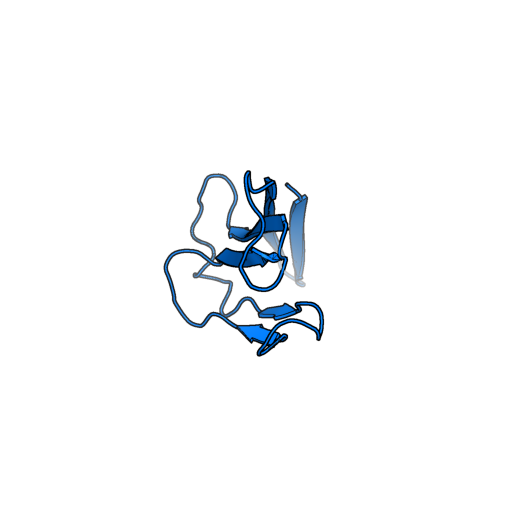A 1 84 ? 7.061 -2.364 -9.815 1.00 78.31 84 GLY A C 1
ATOM 681 O O . GLY A 1 84 ? 7.526 -1.261 -9.530 1.00 78.31 84 GLY A O 1
ATOM 682 N N . SER A 1 85 ? 7.131 -2.894 -11.034 1.00 79.19 85 SER A N 1
ATOM 683 C CA . SER A 1 85 ? 7.648 -2.183 -12.207 1.00 79.19 85 SER A CA 1
ATOM 684 C C . SER A 1 85 ? 6.605 -2.221 -13.327 1.00 79.19 85 SER A C 1
ATOM 686 O O . SER A 1 85 ? 5.868 -3.202 -13.424 1.00 79.19 85 SER A O 1
ATOM 688 N N . MET A 1 86 ? 6.495 -1.147 -14.116 1.00 80.81 86 MET A N 1
ATOM 689 C CA . MET A 1 86 ? 5.604 -1.028 -15.285 1.00 80.81 86 MET A CA 1
ATOM 690 C C . MET A 1 86 ? 6.194 -0.122 -16.356 1.00 80.81 86 MET A C 1
ATOM 692 O O . MET A 1 86 ? 6.900 0.839 -15.995 1.00 80.81 86 MET A O 1
#

Nearest PDB structures (foldseek):
  6ls6-assembly1_A  TM=9.725E-01  e=2.162E-07  Homo sapiens
  6mim-assembly2_C  TM=9.130E-01  e=1.650E-07  Homo sapiens
  5j9s-assembly1_A  TM=9.659E-01  e=1.595E-06  Homo sapiens
  7x8f-assembly2_C  TM=9.672E-01  e=3.396E-06  Homo sapiens
  7e74-assembly2_B  TM=9.595E-01  e=3.218E-06  Homo sapiens

pLDDT: mean 83.92, std 10.42, range [39.78, 92.75]